Protein AF-A0A355DUS3-F1 (afdb_monomer)

Foldseek 3Di:
DDDDCVPVVNVVVVVVV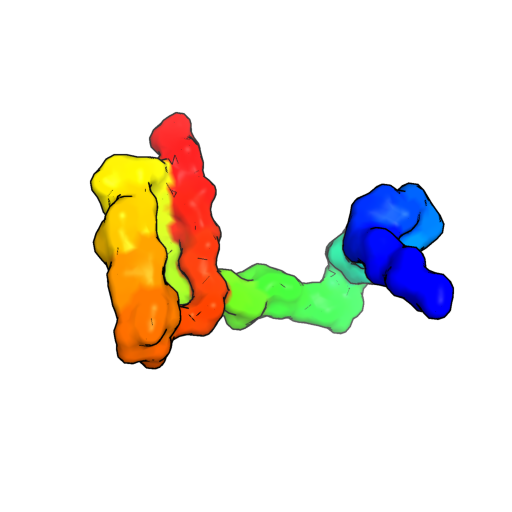VVVCPDVCVVQAFEEEEPVCVVVVVVCVVVVVTRHYHYDYD

Solvent-accessible surface area (backbone atoms only — not comparable to full-atom values): 3671 Å² total; per-residue (Å²): 135,86,81,58,86,79,39,68,68,59,47,51,52,51,50,52,53,63,71,64,59,81,59,75,65,71,73,60,50,67,43,77,43,51,55,94,46,47,66,60,52,52,52,33,42,74,69,64,75,47,85,34,74,44,72,41,76,128

Secondary structure (DSSP, 8-state):
----TT-HHHHHHHHHHHHHT-S-GGGG--EEEEGGGHHHHHHHHHTTS-S-EEEE--

Sequence (58 aa):
KGVFHNTPTYVREALSLLASRTIPFELLISDRRPLNELEQALQDMKNRKVIKVAIEPL

Mean predicted aligned error: 4.39 Å

Nearest PDB structures (foldseek):
  4cpd-assembly1_D  TM=8.367E-01  e=3.312E-01  Thermus sp. ATN1
  4cpd-assembly2_B  TM=8.805E-01  e=1.131E+00  Thermus sp. ATN1
  1cdo-assembly1_B  TM=7.255E-01  e=1.297E+00  Gadus morhua callarias
  1e3l-assembly1_B  TM=8.331E-01  e=2.396E+00  Mus musculus
  7aas-assembly1_A  TM=7.564E-01  e=5.076E+00  Chlamydomonas reinhardtii

Radius of gyration: 14.71 Å; Cα contacts (8 Å, |Δi|>4): 46; chains: 1; bounding box: 30×26×33 Å

Structure (mmCIF, N/CA/C/O backbone):
data_AF-A0A355DUS3-F1
#
_entry.id   AF-A0A355DUS3-F1
#
loop_
_atom_site.group_PDB
_atom_site.id
_atom_site.type_symbol
_atom_site.label_atom_id
_atom_site.label_alt_id
_atom_site.label_comp_id
_atom_site.label_asym_id
_atom_site.label_entity_id
_atom_site.label_seq_id
_atom_site.pdbx_PDB_ins_code
_atom_site.Cartn_x
_atom_site.Cartn_y
_atom_site.Cartn_z
_atom_site.occupancy
_atom_site.B_iso_or_equiv
_atom_site.auth_seq_id
_atom_site.auth_comp_id
_atom_site.auth_asym_id
_atom_site.auth_atom_id
_atom_site.pdbx_PDB_model_num
ATOM 1 N N . LYS A 1 1 ? 18.529 -11.516 -12.769 1.00 52.44 1 LYS A N 1
ATOM 2 C CA . LYS A 1 1 ? 18.585 -10.036 -12.872 1.00 52.44 1 LYS A CA 1
ATOM 3 C C . LYS A 1 1 ? 17.369 -9.486 -12.143 1.00 52.44 1 LYS A C 1
ATOM 5 O O . LYS A 1 1 ? 16.264 -9.770 -12.580 1.00 52.44 1 LYS A O 1
ATOM 10 N N . GLY A 1 2 ? 17.557 -8.833 -10.996 1.00 56.09 2 GLY A N 1
ATOM 11 C CA . GLY A 1 2 ? 16.441 -8.295 -10.218 1.00 56.09 2 GLY A CA 1
ATOM 12 C C . GLY A 1 2 ? 15.852 -7.077 -10.920 1.00 56.09 2 GLY A C 1
ATOM 13 O O . GLY A 1 2 ? 16.571 -6.118 -11.186 1.00 56.09 2 GLY A O 1
ATOM 14 N N . VAL A 1 3 ? 14.565 -7.130 -11.248 1.00 61.50 3 VAL A N 1
ATOM 15 C CA . VAL A 1 3 ? 13.804 -5.930 -11.582 1.00 61.50 3 VAL A CA 1
ATOM 16 C C . VAL A 1 3 ? 13.571 -5.184 -10.275 1.00 61.50 3 VAL A C 1
ATOM 18 O O . VAL A 1 3 ? 12.891 -5.683 -9.382 1.00 61.50 3 VAL A O 1
ATOM 21 N N . PHE A 1 4 ? 14.163 -4.001 -10.142 1.00 72.12 4 PHE A N 1
ATOM 22 C CA . PHE A 1 4 ? 13.855 -3.130 -9.018 1.00 72.12 4 PHE A CA 1
ATOM 23 C C . PHE A 1 4 ? 12.481 -2.504 -9.248 1.00 72.12 4 PHE A C 1
ATOM 25 O O . PHE A 1 4 ? 12.209 -1.977 -10.328 1.00 72.12 4 PHE A O 1
ATOM 32 N N . HIS A 1 5 ? 11.637 -2.512 -8.219 1.00 69.75 5 HIS A N 1
ATOM 33 C CA . HIS A 1 5 ? 10.306 -1.892 -8.231 1.00 69.75 5 HIS A CA 1
ATOM 34 C C . HIS A 1 5 ? 10.353 -0.373 -8.494 1.00 69.75 5 HIS A C 1
ATOM 36 O O . HIS A 1 5 ? 9.346 0.212 -8.870 1.00 69.75 5 HIS A O 1
ATOM 42 N N . ASN A 1 6 ? 11.536 0.243 -8.386 1.00 76.19 6 ASN A N 1
ATOM 43 C CA . ASN A 1 6 ? 11.782 1.652 -8.706 1.00 76.19 6 ASN A CA 1
ATOM 44 C C . ASN A 1 6 ? 12.306 1.881 -10.136 1.00 76.19 6 ASN A C 1
ATOM 46 O O . ASN A 1 6 ? 12.735 2.984 -10.465 1.00 76.19 6 ASN A O 1
ATOM 50 N N . THR A 1 7 ? 12.323 0.856 -10.996 1.00 90.56 7 THR A N 1
ATOM 51 C CA . THR A 1 7 ? 12.725 1.033 -12.399 1.00 90.56 7 THR A CA 1
ATOM 52 C C . THR A 1 7 ? 11.753 2.014 -13.069 1.00 90.56 7 THR A C 1
ATOM 54 O O . THR A 1 7 ? 10.549 1.745 -13.069 1.00 90.56 7 THR A O 1
ATOM 57 N N . PRO A 1 8 ? 12.231 3.122 -13.675 1.00 92.00 8 PRO A N 1
ATOM 58 C CA . PRO A 1 8 ? 11.357 4.206 -14.132 1.00 92.00 8 PRO A CA 1
ATOM 59 C C . PRO A 1 8 ? 10.234 3.780 -15.082 1.00 92.00 8 PRO A C 1
ATOM 61 O O . PRO A 1 8 ? 9.163 4.378 -15.069 1.00 92.00 8 PRO A O 1
ATOM 64 N N . THR A 1 9 ? 10.460 2.751 -15.903 1.00 92.81 9 THR A N 1
ATOM 65 C CA . THR A 1 9 ? 9.435 2.220 -16.812 1.00 92.81 9 THR A CA 1
ATOM 66 C C . THR A 1 9 ? 8.237 1.650 -16.053 1.00 92.81 9 THR A C 1
ATOM 68 O O . THR A 1 9 ? 7.119 2.073 -16.323 1.00 92.81 9 THR A O 1
ATOM 71 N N . TYR A 1 10 ? 8.453 0.804 -15.041 1.00 91.62 10 TYR A N 1
ATOM 72 C CA . TYR A 1 10 ? 7.348 0.228 -14.262 1.00 91.62 10 TYR A CA 1
ATOM 73 C C . TYR A 1 10 ? 6.621 1.275 -13.415 1.00 91.62 10 TYR A C 1
ATOM 75 O O . TYR A 1 10 ? 5.407 1.200 -13.252 1.00 91.62 10 TYR A O 1
ATOM 83 N N . VAL A 1 11 ? 7.338 2.294 -12.926 1.00 92.38 11 VAL A N 1
ATOM 84 C CA . VAL A 1 11 ? 6.707 3.424 -12.228 1.00 92.38 11 VAL A CA 1
ATOM 85 C C . VAL A 1 11 ? 5.768 4.186 -13.169 1.00 92.38 11 VAL A C 1
ATOM 87 O O . VAL A 1 11 ? 4.633 4.474 -12.796 1.00 92.38 11 VAL A O 1
ATOM 90 N N . ARG A 1 12 ? 6.202 4.478 -14.405 1.00 94.44 12 ARG A N 1
ATOM 91 C CA . ARG A 1 12 ? 5.355 5.146 -15.409 1.00 94.44 12 ARG A CA 1
ATOM 92 C C . ARG A 1 12 ? 4.123 4.319 -15.761 1.00 94.44 12 ARG A C 1
ATOM 94 O O . ARG A 1 12 ? 3.027 4.864 -15.771 1.00 94.44 12 ARG A O 1
ATOM 101 N N . GLU A 1 13 ? 4.290 3.021 -15.995 1.00 95.12 13 GLU A N 1
ATOM 102 C CA . GLU A 1 13 ? 3.179 2.115 -16.312 1.00 95.12 13 GLU A CA 1
ATOM 103 C C . GLU A 1 13 ? 2.156 2.040 -15.171 1.00 95.12 13 GLU A C 1
ATOM 105 O O . GLU A 1 13 ? 0.954 2.158 -15.412 1.00 95.12 13 GLU A O 1
ATOM 110 N N . ALA A 1 14 ? 2.617 1.927 -13.920 1.00 93.75 14 ALA A N 1
ATOM 111 C CA . ALA A 1 14 ? 1.740 1.923 -12.752 1.00 93.75 14 ALA A CA 1
ATOM 112 C C . ALA A 1 14 ? 0.962 3.243 -12.611 1.00 93.75 14 ALA A C 1
ATOM 114 O O . ALA A 1 14 ? -0.242 3.225 -12.359 1.00 93.75 14 ALA A O 1
ATOM 115 N N . LEU A 1 15 ? 1.619 4.389 -12.825 1.00 95.31 15 LEU A N 1
ATOM 116 C CA . LEU A 1 15 ? 0.955 5.696 -12.810 1.00 95.31 15 LEU A CA 1
ATOM 117 C C . LEU A 1 15 ? -0.082 5.827 -13.933 1.00 95.31 15 LEU A C 1
ATOM 119 O O . LEU A 1 15 ? -1.185 6.311 -13.681 1.00 95.31 15 LEU A O 1
ATOM 123 N N . SER A 1 16 ? 0.228 5.362 -15.147 1.00 97.00 16 SER A N 1
ATOM 124 C CA . SER A 1 16 ? -0.734 5.331 -16.257 1.00 97.00 16 SER A CA 1
ATOM 125 C C . SER A 1 16 ? -1.952 4.461 -15.934 1.00 97.00 16 SER A C 1
ATOM 127 O O . SER A 1 16 ? -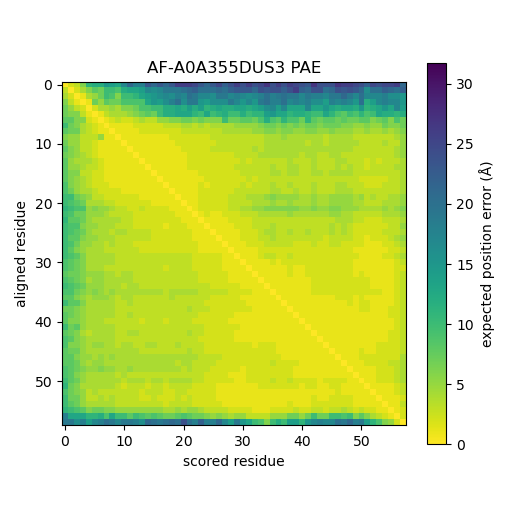3.081 4.864 -16.217 1.00 97.00 16 SER A O 1
ATOM 129 N N . LEU A 1 17 ? -1.751 3.307 -15.289 1.00 97.00 17 LEU A N 1
ATOM 130 C CA . LEU A 1 17 ? -2.843 2.436 -14.859 1.00 97.00 17 LEU A CA 1
ATOM 131 C C . LEU A 1 17 ? -3.734 3.110 -13.805 1.00 97.00 17 LEU A C 1
ATOM 133 O O . LEU A 1 17 ? -4.956 3.101 -13.959 1.00 97.00 17 LEU A O 1
ATOM 137 N N . LEU A 1 18 ? -3.144 3.740 -12.783 1.00 95.88 18 LEU A N 1
ATOM 138 C CA . LEU A 1 18 ? -3.884 4.509 -11.773 1.00 95.88 18 LEU A CA 1
ATOM 139 C C . LEU A 1 18 ? -4.699 5.641 -12.420 1.00 95.88 18 LEU A C 1
ATOM 141 O O . LEU A 1 18 ? -5.884 5.803 -12.128 1.00 95.88 18 LEU A O 1
ATOM 145 N N . ALA A 1 19 ? -4.089 6.390 -13.344 1.00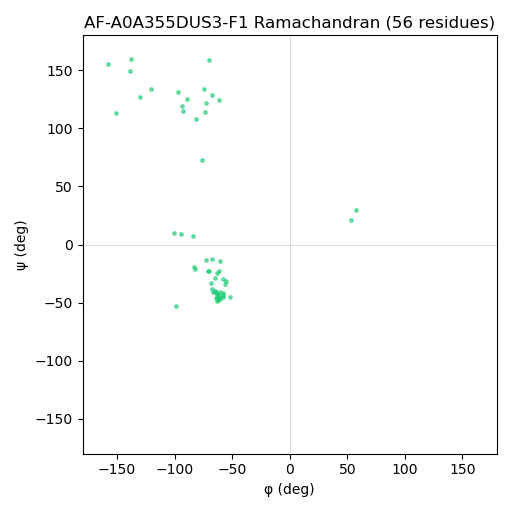 96.62 19 ALA A N 1
ATOM 146 C CA . ALA A 1 19 ? -4.733 7.504 -14.039 1.00 96.62 19 ALA A CA 1
ATOM 147 C C . ALA A 1 19 ? -5.901 7.065 -14.937 1.00 96.62 19 ALA A C 1
ATOM 149 O O . ALA A 1 19 ? -6.848 7.832 -15.119 1.00 96.62 19 ALA A O 1
ATOM 150 N N . SER A 1 20 ? -5.860 5.836 -15.465 1.00 97.31 20 SER A N 1
ATOM 151 C CA . SER A 1 20 ? -6.930 5.296 -16.313 1.00 97.31 20 SER A CA 1
ATOM 152 C C . SER A 1 20 ? -8.272 5.162 -15.590 1.00 97.31 20 SER A C 1
ATOM 154 O O . SER A 1 20 ? -9.307 5.138 -16.248 1.00 97.31 20 SER A O 1
ATOM 156 N N . ARG A 1 21 ? -8.266 5.045 -14.250 1.00 94.88 21 ARG A N 1
ATOM 157 C CA . ARG A 1 21 ? 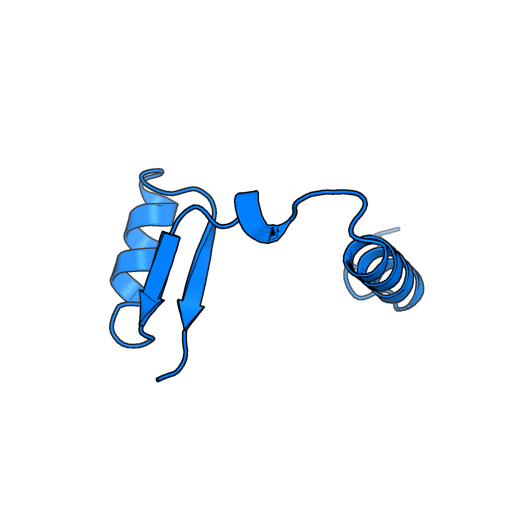-9.454 4.772 -13.417 1.00 94.88 21 ARG A CA 1
ATOM 158 C C . ARG A 1 21 ? -10.265 3.536 -13.842 1.00 94.88 21 ARG A C 1
ATOM 160 O O . ARG A 1 21 ? -11.424 3.403 -13.473 1.00 94.88 21 ARG A O 1
ATOM 167 N N . THR A 1 22 ? -9.653 2.610 -14.581 1.00 97.25 22 THR A N 1
ATOM 168 C CA . THR A 1 22 ? -10.304 1.364 -15.030 1.00 97.25 22 THR A CA 1
ATOM 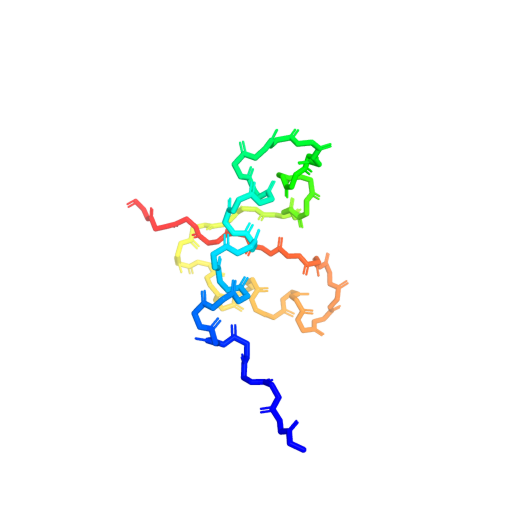169 C C . THR A 1 22 ? -10.534 0.386 -13.871 1.00 97.25 22 THR A C 1
ATOM 171 O O . THR A 1 22 ? -11.392 -0.488 -13.950 1.00 97.25 22 THR A O 1
ATOM 174 N N . ILE A 1 23 ? -9.760 0.524 -12.791 1.00 96.19 23 ILE A N 1
ATOM 175 C CA . ILE A 1 23 ? -9.837 -0.298 -11.581 1.00 96.19 23 ILE A CA 1
ATOM 176 C C . ILE A 1 23 ? -10.144 0.633 -10.394 1.00 96.19 23 ILE A C 1
ATOM 178 O O . ILE A 1 23 ? -9.470 1.661 -10.270 1.00 96.19 23 ILE A O 1
ATOM 182 N N . PRO A 1 24 ? -11.104 0.288 -9.512 1.00 95.31 24 PRO A N 1
ATOM 183 C CA . PRO A 1 24 ? -11.436 1.072 -8.321 1.00 95.31 24 PRO A CA 1
ATOM 184 C C . PRO A 1 24 ? -10.382 0.870 -7.218 1.00 95.31 24 PRO A C 1
ATOM 186 O O . PRO A 1 24 ? -10.589 0.157 -6.233 1.00 95.31 24 PRO A O 1
ATOM 189 N N . PHE A 1 25 ? -9.196 1.450 -7.413 1.00 94.62 25 PHE A N 1
ATOM 190 C CA . PHE A 1 25 ? -8.045 1.295 -6.516 1.00 94.62 25 PHE A CA 1
ATOM 191 C C . PHE A 1 25 ? -8.297 1.801 -5.090 1.00 94.62 25 PHE A C 1
ATOM 193 O O . PHE A 1 25 ? -7.639 1.345 -4.157 1.00 94.62 25 PHE A O 1
ATOM 200 N N . GLU A 1 26 ? -9.257 2.702 -4.899 1.00 93.31 26 GLU A N 1
ATOM 201 C CA . GLU A 1 26 ? -9.709 3.174 -3.592 1.00 93.31 26 GLU A CA 1
ATOM 202 C C . GLU A 1 26 ? -10.213 2.039 -2.692 1.00 93.31 26 GLU A C 1
ATOM 204 O O . GLU A 1 26 ? -10.019 2.106 -1.481 1.00 93.31 26 GLU A O 1
ATOM 209 N N . LEU A 1 27 ? -10.763 0.964 -3.271 1.00 94.94 27 LEU A N 1
ATOM 210 C CA . LEU A 1 27 ? -11.234 -0.208 -2.526 1.00 94.94 27 LEU A CA 1
ATOM 211 C C . LEU A 1 27 ? -10.092 -1.0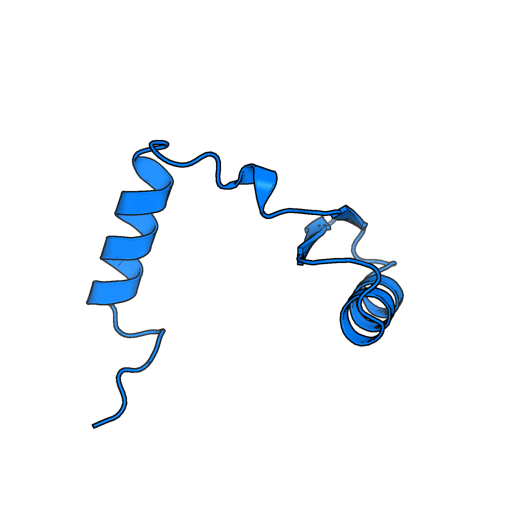63 -1.970 1.00 94.94 27 LEU A C 1
ATOM 213 O O . LEU A 1 27 ? -10.324 -1.921 -1.121 1.00 94.94 27 LEU A O 1
ATOM 217 N N . LEU A 1 28 ? -8.854 -0.842 -2.425 1.00 95.38 28 LEU A N 1
ATOM 218 C CA . LEU A 1 28 ? -7.695 -1.484 -1.812 1.00 95.38 28 LEU A CA 1
ATOM 219 C C . LEU A 1 28 ? -7.411 -0.925 -0.418 1.00 95.38 28 LEU A C 1
ATOM 221 O O . LEU A 1 28 ? -6.758 -1.613 0.357 1.00 95.38 28 LEU A O 1
ATOM 225 N N . ILE A 1 29 ? -7.864 0.292 -0.097 1.00 96.88 29 ILE A N 1
ATOM 226 C CA . ILE A 1 29 ? -7.686 0.898 1.224 1.00 96.88 29 ILE A CA 1
ATOM 227 C C . ILE A 1 29 ? -8.759 0.347 2.162 1.00 96.88 29 ILE A C 1
ATOM 229 O O . ILE A 1 29 ? -9.929 0.697 2.059 1.00 96.88 29 ILE A O 1
ATOM 233 N N . SER A 1 30 ? -8.351 -0.514 3.093 1.00 97.06 30 SER A N 1
ATOM 234 C CA . SER A 1 30 ? -9.262 -1.127 4.063 1.00 97.06 30 SER A CA 1
ATOM 235 C C . SER A 1 30 ? -9.548 -0.238 5.272 1.00 97.06 30 SER A C 1
ATOM 237 O O . SER A 1 30 ? -10.491 -0.515 6.002 1.00 97.06 30 SER A O 1
ATOM 239 N N . ASP A 1 31 ? -8.699 0.760 5.535 1.00 97.19 31 ASP A N 1
ATOM 240 C CA . ASP A 1 31 ? -8.834 1.660 6.685 1.00 97.19 31 ASP A CA 1
ATOM 241 C C . ASP A 1 31 ? -8.087 2.989 6.446 1.00 97.19 31 ASP A C 1
ATOM 243 O O . ASP A 1 31 ? -7.124 3.034 5.669 1.00 97.19 31 ASP A O 1
ATOM 247 N N . ARG A 1 32 ? -8.510 4.060 7.122 1.00 97.56 32 ARG A N 1
ATOM 248 C CA . ARG A 1 32 ? -7.895 5.398 7.098 1.00 97.56 32 ARG A CA 1
ATOM 249 C C . ARG A 1 32 ? -7.680 5.871 8.527 1.00 97.56 32 ARG A C 1
ATOM 251 O O . ARG A 1 32 ? -8.622 5.869 9.312 1.00 97.56 32 ARG A O 1
ATOM 258 N N . ARG A 1 33 ? -6.452 6.273 8.861 1.00 97.31 33 ARG A N 1
ATOM 259 C CA . ARG A 1 33 ? -6.092 6.690 10.225 1.00 97.31 33 ARG A CA 1
ATOM 260 C C . ARG A 1 33 ? -5.187 7.918 10.234 1.00 97.31 33 ARG A C 1
ATOM 262 O O . ARG A 1 33 ? -4.389 8.076 9.309 1.00 97.31 33 ARG A O 1
ATOM 269 N N . PRO A 1 34 ? -5.266 8.763 11.273 1.00 97.69 34 PRO A N 1
ATOM 270 C CA . PRO A 1 34 ? -4.371 9.903 11.423 1.00 97.69 34 PRO A CA 1
ATOM 271 C C . PRO A 1 34 ? -2.936 9.466 11.760 1.00 97.69 34 PRO A C 1
ATOM 273 O O . PRO A 1 34 ? -2.692 8.372 12.277 1.00 97.69 34 PRO A O 1
ATOM 276 N N . LEU A 1 35 ? -1.961 10.342 11.496 1.00 97.62 35 LEU A N 1
ATOM 277 C CA . LEU A 1 35 ? -0.535 10.061 11.719 1.00 97.62 35 LEU A CA 1
ATOM 278 C C . LEU A 1 35 ? -0.191 9.648 13.164 1.00 97.62 35 LEU A C 1
ATOM 280 O O . LEU A 1 35 ? 0.692 8.816 13.367 1.00 97.62 35 LEU A O 1
ATOM 284 N N . ASN A 1 36 ? -0.884 10.188 14.169 1.00 97.31 36 ASN A N 1
ATOM 285 C CA . ASN A 1 36 ? -0.673 9.828 15.577 1.00 97.31 36 ASN A CA 1
ATOM 286 C C . ASN A 1 36 ? -1.084 8.380 15.913 1.00 97.31 36 ASN A C 1
ATOM 288 O O . ASN A 1 36 ? -0.700 7.880 16.966 1.00 97.31 36 ASN A O 1
ATOM 292 N N . GLU A 1 37 ? -1.806 7.688 15.028 1.00 97.81 37 GLU A N 1
ATOM 293 C CA . GLU A 1 37 ? -2.190 6.276 15.177 1.0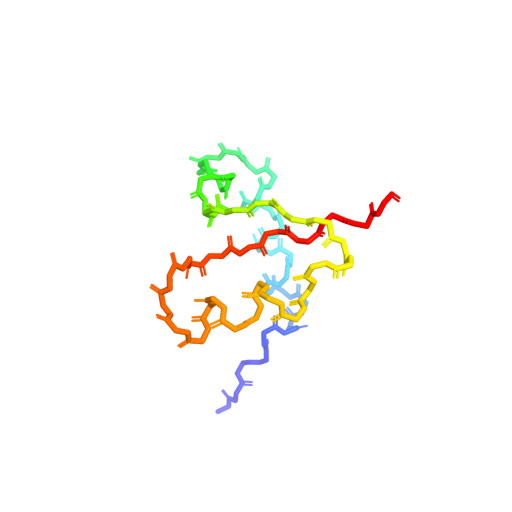0 97.81 37 GLU A CA 1
ATOM 294 C C . GLU A 1 37 ? -1.307 5.311 14.365 1.00 97.81 37 GLU A C 1
ATOM 296 O O . GLU A 1 37 ? -1.610 4.118 14.262 1.00 97.81 37 GLU A O 1
ATOM 301 N N . LEU A 1 38 ? -0.197 5.797 13.794 1.00 97.44 38 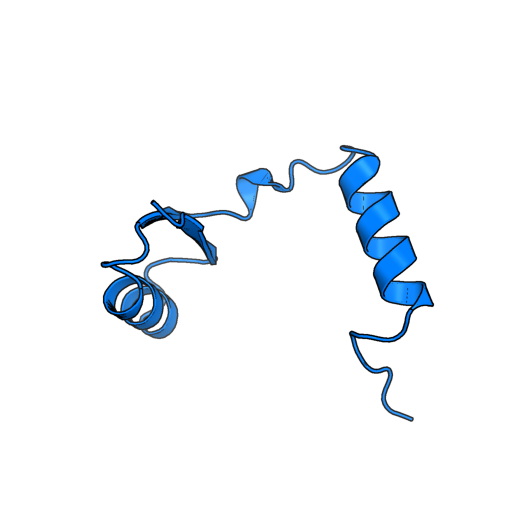LEU A N 1
ATOM 302 C CA . LEU A 1 38 ? 0.685 5.012 12.924 1.00 97.44 38 LEU A CA 1
ATOM 303 C C . LEU A 1 38 ? 1.127 3.682 13.553 1.00 97.44 38 LEU A C 1
ATOM 305 O O . LEU A 1 38 ? 1.084 2.645 12.891 1.00 97.44 38 LEU A O 1
ATOM 309 N N . GLU A 1 39 ? 1.538 3.688 14.823 1.00 98.25 39 GLU A N 1
ATOM 310 C CA . GLU A 1 39 ? 1.973 2.466 15.507 1.00 98.25 39 GLU A CA 1
ATOM 311 C C . GLU A 1 39 ? 0.848 1.426 15.561 1.00 98.25 39 GLU A C 1
ATOM 313 O O . GLU A 1 39 ? 1.053 0.264 15.198 1.00 98.25 39 GLU A O 1
ATOM 318 N N . GLN A 1 40 ? -0.357 1.845 15.950 1.00 98.38 40 GLN A N 1
ATOM 319 C CA . GLN A 1 40 ? -1.500 0.946 16.048 1.00 98.38 40 GLN A CA 1
ATOM 320 C C . GLN A 1 40 ? -1.893 0.389 14.673 1.00 98.38 40 GLN A C 1
ATOM 322 O O . GLN A 1 40 ? -2.173 -0.805 14.559 1.00 98.38 40 GLN A O 1
ATOM 327 N N . ALA A 1 41 ? -1.850 1.212 13.619 1.00 97.88 41 ALA A N 1
ATOM 328 C CA . ALA A 1 41 ? -2.092 0.762 12.248 1.00 97.88 41 ALA A CA 1
ATOM 329 C C . ALA A 1 41 ? -1.113 -0.350 11.830 1.00 97.88 41 ALA A C 1
ATOM 331 O O . ALA A 1 41 ? -1.523 -1.370 11.270 1.00 97.88 41 ALA A O 1
ATOM 332 N N . LEU A 1 42 ? 0.175 -0.197 12.156 1.00 98.00 42 LEU A N 1
ATOM 333 C CA . LEU A 1 42 ? 1.199 -1.207 11.876 1.00 98.00 42 LEU A CA 1
ATOM 334 C C . LEU A 1 42 ? 0.982 -2.493 12.689 1.00 98.00 42 LEU A C 1
ATOM 336 O O . LEU A 1 42 ? 1.123 -3.590 12.140 1.00 98.00 42 LEU A O 1
ATOM 340 N N . GLN A 1 43 ? 0.604 -2.388 13.968 1.00 98.62 43 GLN A N 1
ATOM 341 C CA . GLN A 1 43 ? 0.278 -3.559 14.792 1.00 98.62 43 GLN A CA 1
ATOM 342 C C . GLN A 1 43 ? -0.951 -4.304 14.260 1.00 98.62 43 GLN A C 1
ATOM 344 O O . GLN A 1 43 ? -0.952 -5.535 14.202 1.00 98.62 43 GLN A O 1
ATOM 349 N N . ASP A 1 44 ? -1.986 -3.588 13.826 1.00 98.38 44 ASP A N 1
ATOM 350 C CA . ASP A 1 44 ? -3.190 -4.198 13.262 1.00 98.38 44 ASP A CA 1
ATOM 351 C C . ASP A 1 44 ? -2.901 -4.888 11.919 1.00 98.38 44 ASP A C 1
ATOM 353 O O . ASP A 1 44 ? -3.399 -5.994 11.689 1.00 98.38 44 ASP A O 1
ATOM 357 N N . MET A 1 45 ? -2.038 -4.309 11.072 1.00 97.06 45 MET A N 1
ATOM 358 C CA . MET A 1 45 ? -1.546 -4.962 9.848 1.00 97.06 45 MET A CA 1
ATOM 359 C C . MET A 1 45 ? -0.759 -6.239 10.169 1.00 97.06 45 MET A C 1
ATOM 361 O O . MET A 1 45 ? -1.023 -7.294 9.589 1.00 97.06 45 MET A O 1
ATOM 365 N N . LYS A 1 46 ? 0.174 -6.178 11.130 1.00 97.81 46 LYS A N 1
ATOM 366 C CA . LYS A 1 46 ? 0.960 -7.340 11.585 1.00 97.81 46 LYS A CA 1
ATOM 367 C C . LYS A 1 46 ? 0.059 -8.468 12.094 1.00 97.81 46 LYS A C 1
ATOM 369 O O . LYS A 1 46 ? 0.293 -9.634 11.781 1.00 97.81 46 LYS A O 1
ATOM 374 N N . ASN A 1 47 ? -0.986 -8.111 12.838 1.00 98.25 47 ASN A N 1
ATOM 375 C CA . ASN A 1 47 ? -1.965 -9.041 13.397 1.00 98.25 47 ASN A CA 1
ATOM 376 C C . ASN A 1 47 ? -3.090 -9.412 12.414 1.00 98.25 47 ASN A C 1
ATOM 378 O O . ASN A 1 47 ? -4.037 -10.087 12.812 1.00 98.25 47 ASN A O 1
ATOM 382 N N . ARG A 1 48 ? -2.991 -8.999 11.139 1.00 97.25 48 ARG A N 1
ATOM 383 C CA . ARG A 1 48 ? -3.944 -9.306 10.056 1.00 97.25 48 ARG A CA 1
ATOM 384 C C . ARG A 1 48 ? -5.385 -8.860 10.332 1.00 97.25 48 ARG A C 1
ATOM 386 O O . ARG A 1 48 ? -6.325 -9.477 9.841 1.00 97.25 48 ARG A O 1
ATOM 393 N N . LYS A 1 49 ? -5.568 -7.789 11.106 1.00 98.00 49 LYS A N 1
ATOM 394 C CA . LYS A 1 49 ? -6.888 -7.184 11.360 1.00 98.00 49 LYS A CA 1
ATOM 395 C C . LYS A 1 49 ? -7.333 -6.243 10.238 1.00 98.00 49 LYS A C 1
ATOM 397 O O . LYS A 1 49 ? -8.517 -5.968 10.105 1.00 98.00 49 LYS A O 1
ATOM 402 N N . VAL A 1 50 ? -6.381 -5.754 9.445 1.00 97.44 50 VAL A N 1
ATOM 403 C CA . VAL A 1 50 ? -6.574 -4.841 8.308 1.00 97.44 50 VAL A CA 1
ATOM 404 C C . VAL A 1 50 ? -5.682 -5.278 7.142 1.00 97.44 50 VAL A C 1
ATOM 406 O O . VAL A 1 50 ? -4.698 -5.992 7.351 1.00 97.44 50 VAL A O 1
ATOM 409 N N . ILE A 1 51 ? -6.012 -4.857 5.917 1.00 95.62 51 ILE A N 1
ATOM 410 C CA . ILE A 1 51 ? -5.292 -5.247 4.690 1.00 95.62 51 ILE A CA 1
ATOM 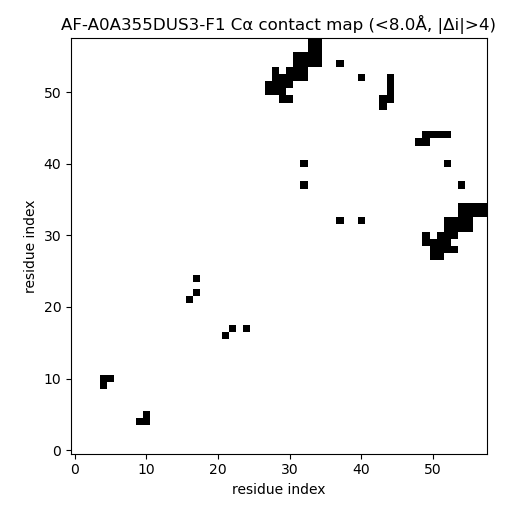411 C C . ILE A 1 51 ? -4.305 -4.150 4.267 1.00 95.62 51 ILE A C 1
ATOM 413 O O . ILE A 1 51 ? -3.116 -4.410 4.077 1.00 95.62 51 ILE A O 1
ATOM 417 N N . LYS A 1 52 ? -4.784 -2.910 4.133 1.00 97.19 52 LYS A N 1
ATOM 418 C CA . LYS A 1 52 ? -3.998 -1.750 3.701 1.00 97.19 52 LYS A CA 1
ATOM 419 C C . LYS A 1 52 ? -4.578 -0.489 4.331 1.00 97.19 52 LYS A C 1
ATOM 421 O O . LYS A 1 52 ? -5.689 -0.083 4.004 1.00 97.19 52 LYS A O 1
ATOM 426 N N . VAL A 1 53 ? -3.811 0.126 5.223 1.00 97.69 53 VAL A N 1
ATOM 427 C CA . VAL A 1 53 ? -4.205 1.366 5.900 1.00 97.69 53 VAL A CA 1
ATOM 428 C C . VAL A 1 53 ? -3.588 2.556 5.170 1.00 97.69 53 VAL A C 1
ATOM 430 O O . VAL A 1 53 ? -2.390 2.540 4.872 1.00 97.69 53 VAL A O 1
ATOM 433 N N . ALA A 1 54 ? -4.390 3.574 4.868 1.00 97.56 54 ALA A N 1
ATOM 434 C CA . ALA A 1 54 ? -3.891 4.881 4.458 1.00 97.56 54 ALA A CA 1
ATOM 435 C C . ALA A 1 54 ? -3.684 5.750 5.705 1.00 97.56 54 ALA A C 1
ATOM 437 O O . ALA A 1 54 ? -4.604 5.922 6.502 1.00 97.56 54 ALA A O 1
ATOM 438 N N . ILE A 1 55 ? -2.470 6.275 5.872 1.00 97.88 55 ILE A N 1
ATOM 439 C CA . ILE A 1 55 ? -2.153 7.209 6.952 1.00 97.88 55 ILE A CA 1
ATOM 440 C C . ILE A 1 55 ? -2.328 8.622 6.421 1.00 97.88 55 ILE A C 1
ATOM 442 O O . ILE A 1 55 ? -1.661 9.012 5.461 1.00 97.88 55 ILE A O 1
ATOM 446 N N . GLU A 1 56 ? -3.233 9.365 7.039 1.00 95.94 56 GLU A N 1
ATOM 447 C CA . GLU A 1 56 ? -3.523 10.746 6.692 1.00 95.94 56 GLU A CA 1
ATOM 448 C C . GLU A 1 56 ? -2.649 11.661 7.565 1.00 95.94 56 GLU A C 1
ATOM 450 O O . GLU A 1 56 ? -2.753 11.630 8.800 1.00 95.94 56 GLU A O 1
ATOM 455 N N . PRO A 1 57 ? -1.717 12.424 6.962 1.00 86.69 57 PRO A N 1
ATOM 456 C CA . PRO A 1 57 ? -1.050 13.499 7.677 1.00 86.69 57 PRO A CA 1
ATOM 457 C C . PRO A 1 57 ? -2.104 14.576 7.963 1.00 86.69 57 PRO A C 1
ATOM 459 O O . PRO A 1 57 ? -2.841 14.937 7.049 1.00 86.69 57 PRO A O 1
ATOM 462 N N . LEU A 1 58 ? -2.201 14.999 9.229 1.00 68.94 58 LEU A N 1
ATOM 463 C CA . LEU A 1 58 ? -3.150 16.009 9.726 1.00 68.94 58 LEU A CA 1
ATOM 464 C C . LEU A 1 58 ? -3.327 17.202 8.775 1.00 68.94 58 LEU A C 1
ATOM 466 O O . LEU A 1 58 ? -2.293 17.701 8.270 1.00 68.94 58 LEU A O 1
#

pLDDT: mean 92.39, std 10.66, range [52.44, 98.62]